Protein AF-A3LWC8-F1 (afdb_monomer)

Nearest PDB structures (foldseek):
  5kqa-assembly1_A  TM=9.926E-01  e=2.404E-11  Polygonaceae
  5gtx-assembly2_B  TM=9.974E-01  e=7.438E-11  Polygonaceae
  3h8q-assembly2_B  TM=9.756E-01  e=4.993E-11  Homo sapiens
  2ht9-assembly1_B  TM=9.875E-01  e=1.184E-10  Homo sapiens
  2fls-assembly1_A  TM=9.882E-01  e=2.302E-10  Homo sapiens

Organism: Scheffersomyces stipitis (strain ATCC 58785 / CBS 6054 / NBRC 10063 / NRRL Y-11545) (NCBI:txid322104)

Mean predicted aligned error: 2.14 Å

pLDDT: mean 97.08, std 4.41, range [61.75, 98.75]

Foldseek 3Di:
DWQKEWEAAPPDVQSVLVVVVCVVVVHDYHYHHLVPDPCSVVVLVVLCVVPVDSDPGFMDGNNDTQGTSVSQVVCVVVVNVVVSRD

Radius of gyration: 12.16 Å; Cα contacts (8 Å, |Δi|>4): 127; chains: 1; bounding box: 28×24×27 Å

InterPro domains:
  IPR002109 Glutaredoxin [PF00462] (4-66)
  IPR011767 Glutaredoxin active site [PS00195] (6-21)
  IPR011899 Glutaredo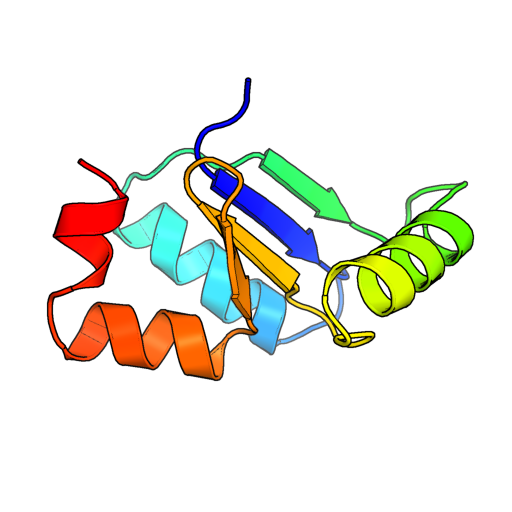xin, eukaryotic/virial [TIGR02180] (4-84)
  IPR014025 Glutaredoxin subgroup [PR00160] (4-22)
  IPR014025 Glutaredoxin subgroup [PR00160] (49-62)
  IPR014025 Glutaredoxin subgroup [PR00160] (63-76)
  IPR036249 Thioredoxin-like superfamily [SSF52833] (2-85)

Solvent-accessible surface area (backbone atoms only — not comparable to full-atom values): 4808 Å² total; per-residue (Å²): 133,74,54,27,39,39,37,28,36,90,87,39,67,53,25,51,54,47,51,51,51,34,57,74,68,71,47,80,63,49,78,43,49,34,78,81,38,95,58,18,68,61,49,41,49,51,38,25,74,75,70,72,47,64,60,68,22,38,33,30,46,73,84,40,80,63,44,38,42,69,49,51,52,51,30,48,78,68,59,53,40,59,70,68,72,100

Structure (mmCIF, N/CA/C/O backbone):
data_AF-A3LWC8-F1
#
_entry.id   AF-A3LWC8-F1
#
loop_
_atom_site.group_PDB
_atom_site.id
_atom_site.type_symbol
_atom_site.label_atom_id
_atom_site.label_alt_id
_atom_site.label_comp_id
_atom_site.label_asym_id
_atom_site.label_entity_id
_atom_site.label_seq_id
_atom_site.pdbx_PDB_ins_code
_atom_site.Cartn_x
_atom_site.Cartn_y
_atom_site.Cartn_z
_atom_site.occupancy
_atom_site.B_iso_or_equiv
_atom_site.auth_seq_id
_atom_site.auth_comp_id
_atom_site.auth_asym_id
_atom_site.auth_atom_id
_atom_site.pdbx_PDB_model_num
ATOM 1 N N . THR A 1 1 ? 1.028 -14.480 11.765 1.00 61.75 1 THR A N 1
ATOM 2 C CA . THR A 1 1 ? 0.557 -13.946 10.472 1.00 61.75 1 THR A CA 1
ATOM 3 C C . THR A 1 1 ? 0.560 -12.440 10.561 1.00 61.75 1 THR A C 1
ATOM 5 O O . THR A 1 1 ? 0.113 -11.928 11.578 1.00 61.75 1 THR A O 1
ATOM 8 N N . ASP A 1 2 ? 1.111 -11.748 9.567 1.00 85.38 2 ASP A N 1
ATOM 9 C CA . ASP A 1 2 ? 1.234 -10.285 9.581 1.00 85.38 2 ASP A CA 1
ATOM 10 C C . ASP A 1 2 ? -0.149 -9.613 9.483 1.00 85.38 2 ASP A C 1
ATOM 12 O O . ASP A 1 2 ? -0.948 -9.975 8.617 1.00 85.38 2 ASP A O 1
ATOM 16 N N . LYS A 1 3 ? -0.443 -8.642 10.365 1.00 94.31 3 LYS A N 1
ATOM 17 C CA . LYS A 1 3 ? -1.743 -7.940 10.395 1.00 94.31 3 LYS A CA 1
ATOM 18 C C . LYS A 1 3 ? -1.945 -7.061 9.166 1.00 94.31 3 LYS A C 1
ATOM 20 O O . LYS A 1 3 ? -3.011 -7.085 8.558 1.00 94.31 3 LYS A O 1
ATOM 25 N N . VAL A 1 4 ? -0.919 -6.295 8.807 1.00 98.12 4 VAL A N 1
ATOM 26 C CA . VAL A 1 4 ? -0.906 -5.411 7.640 1.00 98.12 4 VAL A CA 1
ATOM 27 C C . VAL A 1 4 ? 0.251 -5.818 6.742 1.00 98.12 4 VAL A C 1
ATOM 29 O O . VAL A 1 4 ? 1.376 -5.981 7.216 1.00 98.12 4 VAL A O 1
ATOM 32 N N . VAL A 1 5 ? -0.016 -5.963 5.446 1.00 98.44 5 VAL A N 1
ATOM 33 C CA . VAL A 1 5 ? 1.005 -6.226 4.427 1.00 98.44 5 VAL A CA 1
ATOM 34 C C . VAL A 1 5 ? 0.868 -5.199 3.312 1.00 98.44 5 VAL A C 1
ATOM 36 O O . VAL A 1 5 ? -0.225 -4.982 2.790 1.00 98.44 5 VAL A O 1
ATOM 39 N N . VAL A 1 6 ? 1.983 -4.577 2.942 1.00 98.69 6 VAL A N 1
ATOM 40 C CA . VAL A 1 6 ? 2.071 -3.590 1.866 1.00 98.69 6 VAL A CA 1
ATOM 41 C C . VAL A 1 6 ? 3.055 -4.096 0.822 1.00 98.69 6 VAL A C 1
ATOM 43 O O . VAL A 1 6 ? 4.263 -4.140 1.060 1.00 98.69 6 VAL A O 1
ATOM 46 N N . TYR A 1 7 ? 2.542 -4.443 -0.355 1.00 98.69 7 TYR A N 1
ATOM 47 C CA . TYR A 1 7 ? 3.371 -4.668 -1.535 1.00 98.69 7 TYR A CA 1
ATOM 48 C C . TYR A 1 7 ? 3.606 -3.334 -2.237 1.00 98.69 7 TYR A C 1
ATOM 50 O O . TYR A 1 7 ? 2.662 -2.601 -2.536 1.00 98.69 7 TYR A O 1
ATOM 58 N N . SER A 1 8 ? 4.871 -3.006 -2.468 1.00 98.75 8 SER A N 1
ATOM 59 C CA . SER A 1 8 ? 5.345 -1.664 -2.798 1.00 98.75 8 SER A CA 1
ATOM 60 C C . SER A 1 8 ? 6.407 -1.714 -3.897 1.00 98.75 8 SER A C 1
ATOM 62 O O . SER A 1 8 ? 6.861 -2.789 -4.292 1.00 98.75 8 SER A O 1
ATOM 64 N N . LYS A 1 9 ? 6.778 -0.540 -4.414 1.00 98.69 9 LYS A N 1
ATOM 65 C CA . LYS A 1 9 ? 8.056 -0.332 -5.100 1.00 98.69 9 LYS A CA 1
ATOM 66 C C . LYS A 1 9 ? 8.752 0.898 -4.531 1.00 98.69 9 LYS A C 1
ATOM 68 O O . LYS A 1 9 ? 8.069 1.881 -4.224 1.00 98.69 9 LYS A O 1
ATOM 73 N N . THR A 1 10 ? 10.080 0.872 -4.438 1.00 98.44 10 THR A N 1
ATOM 74 C CA . THR A 1 10 ? 10.861 1.923 -3.756 1.00 98.44 10 THR A CA 1
ATOM 75 C C . THR A 1 10 ? 10.652 3.313 -4.362 1.00 98.44 10 THR A C 1
ATOM 77 O O . THR A 1 10 ? 10.558 4.298 -3.634 1.00 98.44 10 THR A O 1
ATOM 80 N N . TYR A 1 11 ? 10.487 3.393 -5.684 1.00 97.88 11 TYR A N 1
ATOM 81 C CA . TYR A 1 11 ? 10.303 4.643 -6.425 1.00 97.88 11 TYR A CA 1
ATOM 82 C C . TYR A 1 11 ? 8.848 5.138 -6.495 1.00 97.88 11 TYR A C 1
ATOM 84 O O . TYR A 1 11 ? 8.587 6.197 -7.065 1.00 97.88 11 TYR A O 1
ATOM 92 N N . CYS A 1 12 ? 7.869 4.374 -5.994 1.00 98.19 12 CYS A N 1
ATOM 93 C CA . CYS A 1 12 ? 6.458 4.698 -6.198 1.00 98.19 12 CYS A CA 1
ATOM 94 C C . CYS A 1 12 ? 5.956 5.729 -5.165 1.00 98.19 12 CYS A C 1
ATOM 96 O O . CYS A 1 12 ? 5.865 5.403 -3.977 1.00 98.19 12 CYS A O 1
ATOM 98 N N . PRO A 1 13 ? 5.518 6.932 -5.588 1.00 98.25 13 PRO A N 1
ATOM 99 C CA . PRO A 1 13 ? 5.072 7.972 -4.659 1.00 98.25 13 PRO A CA 1
ATOM 100 C C . PRO A 1 13 ? 3.819 7.565 -3.869 1.00 98.25 13 PRO A C 1
ATOM 102 O O . PRO A 1 13 ? 3.718 7.851 -2.678 1.00 98.25 13 PRO A O 1
ATOM 105 N N . TYR A 1 14 ? 2.895 6.819 -4.482 1.00 98.69 14 TYR A N 1
ATOM 106 C CA . TYR A 1 14 ? 1.707 6.307 -3.791 1.00 98.69 14 TYR A CA 1
ATOM 107 C C . TYR A 1 14 ? 2.054 5.277 -2.710 1.00 98.69 14 TYR A C 1
ATOM 109 O O . TYR A 1 14 ? 1.375 5.203 -1.686 1.00 98.69 14 TYR A O 1
ATOM 117 N N . CYS A 1 15 ? 3.128 4.504 -2.906 1.00 98.50 15 CYS A N 1
ATOM 118 C CA . CYS A 1 15 ? 3.628 3.595 -1.878 1.00 98.50 15 CYS A CA 1
ATOM 119 C C . CYS A 1 15 ? 4.201 4.380 -0.697 1.00 98.50 15 CYS A C 1
ATOM 121 O O . CYS A 1 15 ? 3.925 4.030 0.447 1.00 98.50 15 CYS A O 1
ATOM 123 N N . THR A 1 16 ? 4.936 5.465 -0.957 1.00 98.69 16 THR A N 1
ATOM 124 C CA . THR A 1 16 ? 5.424 6.373 0.092 1.00 98.69 16 THR A CA 1
ATOM 125 C C . THR A 1 16 ? 4.270 6.953 0.907 1.00 98.69 16 THR A C 1
ATOM 127 O O . THR A 1 16 ? 4.295 6.871 2.131 1.00 98.69 16 THR A O 1
ATOM 130 N N . SER A 1 17 ? 3.208 7.445 0.262 1.00 98.56 17 SER A N 1
ATOM 131 C CA . SER A 1 17 ? 2.017 7.939 0.972 1.00 98.56 17 SER A CA 1
ATOM 132 C C . SER A 1 17 ? 1.342 6.865 1.832 1.00 98.56 17 SER A C 1
ATOM 134 O O . SER A 1 17 ? 0.940 7.148 2.958 1.00 98.56 17 SER A O 1
ATOM 136 N N . THR A 1 18 ? 1.252 5.626 1.340 1.00 98.69 18 THR A N 1
ATOM 137 C CA . THR A 1 18 ? 0.705 4.489 2.100 1.00 98.69 18 THR A CA 1
ATOM 138 C C . THR A 1 18 ? 1.560 4.147 3.326 1.00 98.69 18 THR A C 1
ATOM 140 O O . THR A 1 18 ? 1.017 3.960 4.413 1.00 98.69 18 THR A O 1
ATOM 143 N N . LYS A 1 19 ? 2.892 4.117 3.185 1.00 98.56 19 LYS A N 1
ATOM 144 C CA . LYS A 1 19 ? 3.820 3.888 4.309 1.00 98.56 19 LYS A CA 1
ATOM 145 C C . LYS A 1 19 ? 3.694 4.990 5.357 1.00 98.56 19 LYS A C 1
ATOM 147 O O . LYS A 1 19 ? 3.536 4.686 6.534 1.00 98.56 19 LYS A O 1
ATOM 152 N N . ASN A 1 20 ? 3.692 6.249 4.919 1.00 98.56 20 ASN A N 1
ATOM 153 C CA . ASN A 1 20 ? 3.570 7.405 5.805 1.00 98.56 20 ASN A CA 1
ATOM 154 C C . ASN A 1 20 ? 2.253 7.389 6.585 1.00 98.56 20 ASN A C 1
ATOM 156 O O . ASN A 1 20 ? 2.246 7.745 7.759 1.00 98.56 20 ASN A O 1
ATOM 160 N N . LEU A 1 21 ? 1.150 6.953 5.964 1.00 98.31 21 LEU A N 1
ATOM 161 C CA . LEU A 1 21 ? -0.124 6.806 6.663 1.00 98.31 21 LEU A CA 1
ATOM 162 C C . LEU A 1 21 ? -0.011 5.797 7.815 1.00 98.31 21 LEU A C 1
ATOM 164 O O . LEU A 1 21 ? -0.345 6.138 8.945 1.00 98.31 21 LEU A O 1
ATOM 168 N N . PHE A 1 22 ? 0.488 4.583 7.565 1.00 98.25 22 PHE A N 1
ATOM 169 C CA . PHE A 1 22 ? 0.627 3.585 8.633 1.00 98.25 22 PHE A CA 1
ATOM 170 C C . PHE A 1 22 ? 1.633 4.007 9.708 1.00 98.25 22 PHE A C 1
ATOM 172 O O . PHE A 1 22 ? 1.350 3.848 10.893 1.00 98.25 22 PHE A O 1
ATOM 179 N N . GLN A 1 23 ? 2.755 4.615 9.316 1.00 97.75 23 GLN A N 1
ATOM 180 C CA . GLN A 1 23 ? 3.730 5.176 10.255 1.00 97.75 23 GLN A CA 1
ATOM 181 C C . GLN A 1 23 ? 3.115 6.276 11.129 1.00 97.75 23 GLN A C 1
ATOM 183 O O . GLN A 1 23 ? 3.292 6.258 12.343 1.00 97.75 23 GLN A O 1
ATOM 188 N N . GLY A 1 24 ? 2.342 7.194 10.541 1.00 97.50 24 GLY A N 1
ATOM 189 C CA . GLY A 1 24 ? 1.641 8.254 11.270 1.00 97.50 24 GLY A CA 1
ATOM 190 C C . GLY A 1 24 ? 0.559 7.731 12.219 1.00 97.50 24 GLY A C 1
ATOM 191 O O . GLY A 1 24 ? 0.268 8.366 13.228 1.00 97.50 24 GLY A O 1
ATOM 192 N N . LEU A 1 25 ? -0.004 6.555 11.930 1.00 95.94 25 LEU A N 1
ATOM 193 C CA . LEU A 1 25 ? -0.931 5.846 12.814 1.00 95.94 25 LEU A CA 1
ATOM 194 C C . LEU A 1 25 ? -0.222 4.994 13.882 1.00 95.94 25 LEU A C 1
ATOM 196 O O . LEU A 1 25 ? -0.901 4.414 14.727 1.00 95.94 25 LEU A O 1
ATOM 200 N N . GLY A 1 26 ? 1.111 4.878 13.843 1.00 96.25 26 GLY A N 1
ATOM 201 C CA . GLY A 1 26 ? 1.865 3.959 14.703 1.00 96.25 26 GLY A CA 1
ATOM 202 C C . GLY A 1 26 ? 1.549 2.482 14.441 1.00 96.25 26 GLY A C 1
ATOM 203 O O . GLY A 1 26 ? 1.758 1.642 15.312 1.00 96.25 26 GLY A O 1
ATOM 204 N N . GLN A 1 27 ? 1.013 2.157 13.263 1.00 96.06 27 GLN A N 1
ATOM 205 C CA . GLN A 1 27 ? 0.630 0.800 12.894 1.00 96.06 27 GLN A CA 1
ATOM 206 C C . GLN A 1 27 ? 1.820 0.074 12.267 1.00 96.06 27 GLN A C 1
ATOM 208 O O . GLN A 1 27 ? 2.314 0.474 11.213 1.00 96.06 27 GLN A O 1
ATOM 213 N N . GLU A 1 28 ? 2.234 -1.041 12.865 1.00 96.50 28 GLU A N 1
ATOM 214 C CA . GLU A 1 28 ? 3.220 -1.933 12.256 1.00 96.50 28 GLU A CA 1
ATOM 215 C C . GLU A 1 28 ? 2.654 -2.604 10.999 1.00 96.50 28 GLU A C 1
ATOM 217 O O . GLU A 1 28 ? 1.491 -3.024 10.962 1.00 96.50 28 GLU A O 1
ATOM 222 N N . PHE A 1 29 ? 3.491 -2.727 9.971 1.00 97.94 29 PHE A N 1
ATOM 223 C CA . PHE A 1 29 ? 3.156 -3.404 8.726 1.00 97.94 29 PHE A CA 1
ATOM 224 C C . PHE A 1 29 ? 4.374 -4.117 8.153 1.00 97.94 29 PHE A C 1
ATOM 226 O O . PHE A 1 29 ? 5.509 -3.650 8.256 1.00 97.94 29 PHE A O 1
ATOM 233 N N . LYS A 1 30 ? 4.122 -5.234 7.477 1.00 98.25 30 LYS A N 1
ATOM 234 C CA . LYS A 1 30 ? 5.123 -5.893 6.650 1.00 98.25 30 LYS A CA 1
ATOM 235 C C . LYS A 1 30 ? 5.209 -5.204 5.300 1.00 98.25 30 LYS A C 1
ATOM 237 O O . LYS A 1 30 ? 4.204 -5.051 4.609 1.00 98.25 30 LYS A O 1
ATOM 242 N N . LEU A 1 31 ? 6.419 -4.836 4.909 1.00 98.25 31 LEU A N 1
ATOM 243 C CA . LEU A 1 31 ? 6.707 -4.199 3.632 1.00 98.25 31 LEU A CA 1
ATOM 244 C C . LEU A 1 31 ? 7.400 -5.186 2.690 1.00 98.25 31 LEU A C 1
ATOM 246 O O . LEU A 1 31 ? 8.366 -5.840 3.076 1.00 98.25 31 LEU A O 1
ATOM 250 N N . VAL A 1 32 ? 6.922 -5.273 1.450 1.00 98.31 32 VAL A N 1
ATOM 251 C CA . VAL A 1 32 ? 7.538 -6.080 0.390 1.00 98.31 32 VAL A CA 1
ATOM 252 C C . VAL A 1 32 ? 7.794 -5.188 -0.822 1.00 98.31 32 VAL A C 1
ATOM 254 O O . VAL A 1 32 ? 6.860 -4.814 -1.529 1.00 98.31 32 VAL A O 1
ATOM 257 N N . GLU A 1 33 ? 9.058 -4.839 -1.062 1.00 98.62 33 GLU A N 1
ATOM 258 C CA . GLU A 1 33 ? 9.474 -4.012 -2.203 1.00 98.62 33 GLU A CA 1
ATOM 259 C C . GLU A 1 33 ? 9.721 -4.885 -3.438 1.00 98.62 33 GLU A C 1
ATOM 261 O O . GLU A 1 33 ? 10.718 -5.599 -3.527 1.00 98.62 33 GLU A O 1
ATOM 266 N N . LEU A 1 34 ? 8.789 -4.855 -4.390 1.00 98.56 34 LEU A N 1
ATOM 267 C CA . LEU A 1 34 ? 8.785 -5.744 -5.554 1.00 98.56 34 LEU A CA 1
ATOM 268 C C . LEU A 1 34 ? 9.882 -5.421 -6.572 1.00 98.56 34 LEU A C 1
ATOM 270 O O . LEU A 1 34 ? 10.249 -6.278 -7.360 1.00 98.56 34 LEU A O 1
ATOM 274 N N . ASP A 1 35 ? 10.382 -4.192 -6.608 1.00 98.38 35 ASP A N 1
ATOM 275 C CA . ASP A 1 35 ? 11.415 -3.765 -7.554 1.00 98.38 35 ASP A CA 1
ATOM 276 C C . ASP A 1 35 ? 12.825 -4.238 -7.179 1.00 98.38 35 ASP A C 1
ATOM 278 O O . ASP A 1 35 ? 13.671 -4.349 -8.060 1.00 98.38 35 ASP A O 1
ATOM 282 N N . ILE A 1 36 ? 13.064 -4.554 -5.904 1.00 98.06 36 ILE A N 1
ATOM 283 C CA . ILE A 1 36 ? 14.359 -5.054 -5.407 1.00 98.06 36 ILE A CA 1
ATOM 284 C C . ILE A 1 36 ? 14.296 -6.508 -4.918 1.00 98.06 36 ILE A C 1
ATOM 286 O O . ILE A 1 36 ? 15.308 -7.077 -4.515 1.00 98.06 36 ILE A O 1
ATOM 290 N N . ASN A 1 37 ? 13.112 -7.120 -4.933 1.00 97.25 37 ASN A N 1
ATOM 291 C CA . ASN A 1 37 ? 12.930 -8.526 -4.597 1.00 97.25 37 ASN A CA 1
ATOM 292 C C . ASN A 1 37 ? 13.205 -9.400 -5.829 1.00 97.25 37 ASN A C 1
ATOM 294 O O . ASN A 1 37 ? 12.626 -9.166 -6.889 1.00 97.25 37 ASN A O 1
ATOM 298 N N . SER A 1 38 ? 14.028 -10.444 -5.681 1.00 97.88 38 SER A N 1
ATOM 299 C CA . SER A 1 38 ? 14.358 -11.366 -6.779 1.00 97.88 38 SER A CA 1
ATOM 300 C C . SER A 1 38 ? 13.132 -12.051 -7.389 1.00 97.88 38 SER A C 1
ATOM 302 O O . SER A 1 38 ? 13.131 -12.320 -8.582 1.00 97.88 38 SER A O 1
ATOM 304 N N . ASN A 1 39 ? 12.083 -12.279 -6.591 1.00 97.81 39 ASN A N 1
ATOM 305 C CA . ASN A 1 39 ? 10.815 -12.879 -7.018 1.00 97.81 39 ASN A CA 1
ATOM 306 C C . ASN A 1 39 ? 9.718 -11.822 -7.247 1.00 97.81 39 ASN A C 1
ATOM 308 O O . ASN A 1 39 ? 8.524 -12.127 -7.254 1.00 97.81 39 ASN A O 1
ATOM 312 N N . GLY A 1 40 ? 10.086 -10.541 -7.339 1.00 98.00 40 GLY A N 1
ATOM 313 C CA . GLY A 1 40 ? 9.131 -9.437 -7.351 1.00 98.00 40 GLY A CA 1
ATOM 314 C C . GLY A 1 40 ? 8.151 -9.483 -8.521 1.00 98.00 40 GLY A C 1
ATOM 315 O O . GLY A 1 40 ? 6.978 -9.147 -8.354 1.00 98.00 40 GLY A O 1
ATOM 316 N N . SER A 1 41 ? 8.599 -9.956 -9.686 1.00 98.06 41 SER A N 1
ATOM 317 C CA . SER A 1 41 ? 7.754 -10.104 -10.877 1.00 98.06 41 SER A CA 1
ATOM 318 C C . SER A 1 41 ? 6.738 -11.237 -10.724 1.00 98.06 41 SER A C 1
ATOM 320 O O . SER A 1 41 ? 5.566 -11.059 -11.062 1.00 98.06 41 SER A O 1
ATOM 322 N N . GLU A 1 42 ? 7.151 -12.383 -10.176 1.00 98.44 42 GLU A N 1
ATOM 323 C CA . GLU A 1 42 ? 6.267 -13.509 -9.875 1.00 98.44 42 GLU A CA 1
ATOM 324 C C . GLU A 1 42 ? 5.234 -13.125 -8.817 1.00 98.44 42 GLU A C 1
ATOM 326 O O . GLU A 1 42 ? 4.048 -13.406 -8.991 1.00 98.44 42 GLU A O 1
ATOM 331 N N . ILE A 1 43 ? 5.660 -12.426 -7.760 1.00 98.38 43 ILE A N 1
ATOM 332 C CA . ILE A 1 43 ? 4.758 -11.912 -6.726 1.00 98.38 43 ILE A CA 1
ATOM 333 C C . ILE A 1 43 ? 3.762 -10.927 -7.345 1.00 98.38 43 ILE A C 1
ATOM 335 O O . ILE A 1 43 ? 2.564 -11.044 -7.103 1.00 98.38 43 ILE A O 1
ATOM 339 N N . GLN A 1 44 ? 4.216 -9.986 -8.183 1.00 98.44 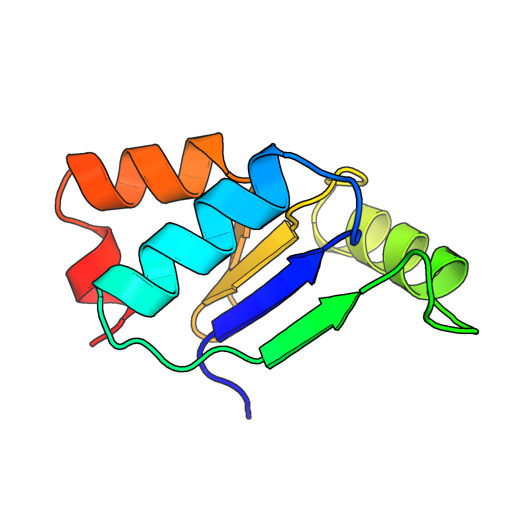44 GLN A N 1
ATOM 340 C CA . GL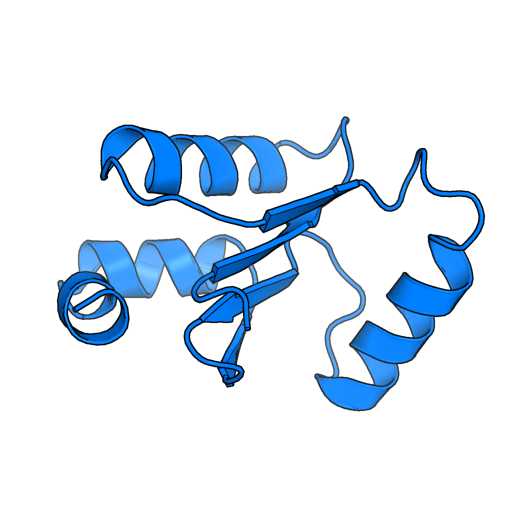N A 1 44 ? 3.332 -9.017 -8.841 1.00 98.44 44 GLN A CA 1
ATOM 341 C C . GLN A 1 44 ? 2.279 -9.702 -9.726 1.00 98.44 44 GLN A C 1
ATOM 343 O O . GLN A 1 44 ? 1.129 -9.260 -9.766 1.00 98.44 44 GLN A O 1
ATOM 348 N N . ARG A 1 45 ? 2.651 -10.789 -10.414 1.00 98.44 45 ARG A N 1
ATOM 349 C CA . ARG A 1 45 ? 1.710 -11.616 -11.181 1.00 98.44 45 ARG A CA 1
ATOM 350 C C . ARG A 1 45 ? 0.717 -12.333 -10.264 1.00 98.44 45 ARG A C 1
ATOM 352 O O . ARG A 1 45 ? -0.481 -12.240 -10.504 1.00 98.44 45 ARG A O 1
ATOM 359 N N . GLY A 1 46 ? 1.188 -12.968 -9.192 1.00 98.31 46 GLY A N 1
ATOM 360 C CA . GLY A 1 46 ? 0.316 -13.638 -8.223 1.00 98.31 46 GLY A CA 1
ATOM 361 C C . GLY A 1 46 ? -0.671 -12.681 -7.545 1.00 98.31 46 GLY A C 1
ATOM 362 O O . GLY A 1 46 ? -1.830 -13.027 -7.346 1.00 98.31 46 GLY A O 1
ATOM 363 N N . LEU A 1 47 ? -0.256 -11.443 -7.257 1.00 98.31 47 LEU A N 1
ATOM 364 C CA . LEU A 1 47 ? -1.147 -10.391 -6.757 1.00 98.31 47 LEU A CA 1
ATOM 365 C C . LEU A 1 47 ? -2.246 -10.044 -7.766 1.00 98.31 47 LEU A C 1
ATOM 367 O O . LEU A 1 47 ? -3.409 -9.942 -7.384 1.00 98.31 47 LEU A O 1
ATOM 371 N N . GLN A 1 48 ? -1.896 -9.913 -9.048 1.00 98.31 48 GLN A N 1
ATOM 372 C CA . GLN A 1 48 ? -2.877 -9.684 -10.107 1.00 98.31 48 GLN A CA 1
ATOM 373 C C . GLN A 1 48 ? -3.893 -10.833 -10.197 1.00 98.31 48 GLN A C 1
ATOM 375 O O . GLN A 1 48 ? -5.080 -10.569 -10.355 1.00 98.31 48 GLN A O 1
ATOM 380 N N . GLU A 1 49 ? -3.450 -12.084 -10.080 1.00 98.38 49 GLU A N 1
ATOM 381 C CA . GLU A 1 49 ? -4.330 -13.261 -10.102 1.00 98.38 49 GLU A CA 1
ATOM 382 C C . GLU A 1 49 ? -5.236 -13.330 -8.864 1.00 98.38 49 GLU A C 1
ATOM 384 O O . GLU A 1 49 ? -6.427 -13.608 -8.983 1.00 98.38 49 GLU A O 1
ATOM 389 N N . LEU A 1 50 ? -4.691 -13.034 -7.681 1.00 97.44 50 LEU A N 1
ATOM 390 C CA . LEU A 1 50 ? -5.415 -13.112 -6.413 1.00 97.44 50 LEU A CA 1
ATOM 391 C C . LEU A 1 50 ? -6.430 -11.979 -6.234 1.00 97.44 50 LEU A C 1
ATOM 393 O O . LEU A 1 50 ? -7.498 -12.193 -5.663 1.00 97.44 50 LEU A O 1
ATOM 397 N N . THR A 1 51 ? -6.081 -10.761 -6.654 1.00 97.62 51 THR A N 1
ATOM 398 C CA . THR A 1 51 ? -6.852 -9.557 -6.307 1.00 97.62 51 THR A CA 1
ATOM 399 C C . THR A 1 51 ? -7.410 -8.801 -7.504 1.00 97.62 51 THR A C 1
ATOM 401 O O . THR A 1 51 ? -8.178 -7.858 -7.322 1.00 97.62 51 THR A O 1
ATOM 404 N N . GLY A 1 52 ? -7.003 -9.161 -8.722 1.00 98.19 52 GLY A N 1
ATOM 405 C CA . GLY A 1 52 ? -7.259 -8.374 -9.929 1.00 98.19 52 GLY A CA 1
ATOM 406 C C . GLY A 1 52 ? -6.383 -7.120 -10.050 1.00 98.19 52 GLY A C 1
ATOM 407 O O . GLY A 1 52 ? -6.402 -6.466 -11.092 1.00 98.19 52 GLY A O 1
ATOM 408 N N . GLN A 1 53 ? -5.582 -6.776 -9.033 1.00 97.94 53 GLN A N 1
ATOM 409 C CA . GLN A 1 53 ? -4.768 -5.562 -9.012 1.00 97.94 53 GLN A CA 1
ATOM 410 C C . GLN A 1 53 ? -3.287 -5.868 -9.254 1.00 97.94 53 GLN A C 1
ATOM 412 O O . GLN A 1 53 ? -2.586 -6.421 -8.407 1.00 97.94 53 GLN A O 1
ATOM 417 N N . ARG A 1 54 ? -2.773 -5.407 -10.398 1.00 95.81 54 ARG A N 1
ATOM 418 C CA . ARG A 1 54 ? -1.342 -5.491 -10.738 1.00 95.81 54 ARG A CA 1
ATOM 419 C C . ARG A 1 54 ? -0.514 -4.331 -10.167 1.00 95.81 54 ARG A C 1
ATOM 421 O O . ARG A 1 54 ? 0.708 -4.432 -10.068 1.00 95.81 54 ARG A O 1
ATOM 428 N N . THR A 1 55 ? -1.137 -3.195 -9.873 1.00 98.06 55 THR A N 1
ATOM 429 C CA . THR A 1 55 ? -0.452 -1.957 -9.475 1.00 98.06 55 THR A CA 1
ATOM 430 C C . THR A 1 55 ? -0.044 -1.966 -8.004 1.00 98.06 55 THR A C 1
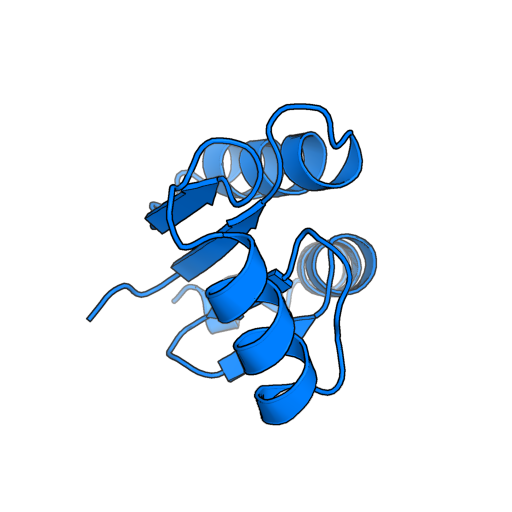ATOM 432 O O . THR A 1 55 ? -0.674 -2.617 -7.172 1.00 98.06 55 THR A O 1
ATOM 435 N N . VAL A 1 56 ? 1.009 -1.207 -7.688 1.00 98.50 56 VAL A N 1
ATOM 436 C CA . VAL A 1 56 ? 1.423 -0.910 -6.311 1.00 98.50 56 VAL A CA 1
ATOM 437 C C . VAL A 1 56 ? 0.988 0.513 -5.914 1.00 98.50 56 VAL A C 1
ATOM 439 O O . VAL A 1 56 ? 0.955 1.389 -6.782 1.00 98.50 56 VAL A O 1
ATOM 442 N N . PRO A 1 57 ? 0.705 0.780 -4.627 1.00 98.69 57 PRO A N 1
ATOM 443 C CA . PRO A 1 57 ? 0.720 -0.185 -3.529 1.00 98.69 57 PRO A CA 1
ATOM 444 C C . PRO A 1 57 ? -0.442 -1.178 -3.634 1.00 98.69 57 PRO A C 1
ATOM 446 O O . PRO A 1 57 ? -1.501 -0.823 -4.135 1.00 98.69 57 PRO A O 1
ATOM 449 N N . ASN A 1 58 ? -0.231 -2.410 -3.178 1.00 98.62 58 ASN A N 1
ATOM 450 C CA . ASN A 1 58 ? -1.278 -3.423 -3.035 1.00 98.62 58 ASN A CA 1
ATOM 451 C C . ASN A 1 58 ? -1.322 -3.827 -1.552 1.00 98.62 58 ASN A C 1
ATOM 453 O O . ASN A 1 58 ? -0.334 -4.335 -1.012 1.00 98.62 58 ASN A O 1
ATOM 457 N N . VAL A 1 59 ? -2.412 -3.463 -0.871 1.00 98.69 59 VAL A N 1
ATOM 458 C CA . VAL A 1 59 ? -2.508 -3.443 0.596 1.00 98.69 59 VAL A CA 1
ATOM 459 C C . VAL A 1 59 ? -3.456 -4.528 1.090 1.00 98.69 59 VAL A C 1
ATOM 461 O O . VAL A 1 59 ? -4.576 -4.670 0.597 1.00 98.69 59 VAL A O 1
ATOM 464 N N . PHE A 1 60 ? -3.027 -5.248 2.124 1.00 98.50 60 PHE A N 1
ATOM 465 C CA . PHE A 1 60 ? -3.834 -6.234 2.832 1.00 98.50 60 PHE A CA 1
ATOM 466 C C . PHE A 1 60 ? -3.898 -5.910 4.322 1.00 98.50 60 PHE A C 1
ATOM 468 O O . PHE A 1 60 ? -2.886 -5.545 4.922 1.00 98.50 60 PHE A O 1
ATOM 475 N N . ILE A 1 61 ? -5.075 -6.095 4.923 1.00 98.12 61 ILE A N 1
ATOM 476 C CA . ILE A 1 61 ? -5.300 -5.989 6.371 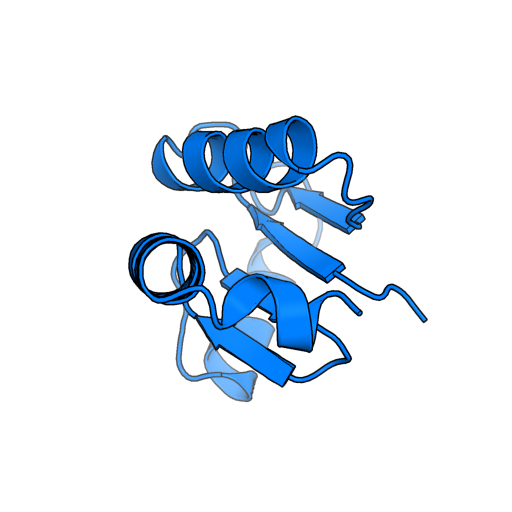1.00 98.12 61 ILE A CA 1
ATOM 477 C C . ILE A 1 61 ? -6.079 -7.224 6.825 1.00 98.12 61 ILE A C 1
ATOM 479 O O . ILE A 1 61 ? -7.123 -7.536 6.255 1.00 98.12 61 ILE A O 1
ATOM 483 N N . ASN A 1 62 ? -5.576 -7.945 7.830 1.00 95.94 62 ASN A N 1
ATOM 484 C CA . ASN A 1 62 ? -6.139 -9.211 8.319 1.00 95.94 62 ASN A CA 1
ATOM 485 C C . ASN A 1 62 ? -6.394 -10.228 7.186 1.00 95.94 62 ASN A C 1
ATOM 487 O O . ASN A 1 62 ? -7.428 -10.891 7.144 1.00 95.94 62 ASN A O 1
ATOM 491 N N . GLY A 1 63 ? -5.478 -10.300 6.214 1.00 95.38 63 GLY A N 1
ATOM 492 C CA . GLY A 1 63 ? -5.602 -11.168 5.035 1.00 95.38 63 GLY A CA 1
ATOM 493 C C . GLY A 1 63 ? -6.626 -10.710 3.987 1.00 95.38 63 GLY A C 1
ATOM 494 O O . GLY A 1 63 ? -6.695 -11.305 2.915 1.00 95.38 63 GLY A O 1
ATOM 495 N N . LYS A 1 64 ? -7.389 -9.640 4.238 1.00 96.69 64 LYS A N 1
ATOM 496 C CA . LYS A 1 64 ? -8.330 -9.064 3.273 1.00 96.69 64 LYS A CA 1
ATOM 497 C C . LYS A 1 64 ? -7.632 -8.035 2.389 1.00 96.69 64 LYS A C 1
ATOM 499 O O . LYS A 1 64 ? -6.979 -7.124 2.896 1.00 96.69 64 LYS A O 1
ATOM 504 N N . HIS A 1 65 ? -7.820 -8.156 1.077 1.00 98.25 65 HIS A N 1
ATOM 505 C CA . HIS A 1 65 ? -7.365 -7.158 0.113 1.00 98.25 65 HIS A CA 1
ATOM 506 C C . HIS A 1 65 ? -8.141 -5.846 0.291 1.00 98.25 65 HIS A C 1
ATOM 508 O O . HIS A 1 65 ? -9.375 -5.838 0.292 1.00 98.25 65 HIS A O 1
ATOM 514 N N . ILE A 1 66 ? -7.403 -4.752 0.462 1.00 98.31 66 ILE A N 1
ATOM 515 C CA . ILE A 1 66 ? -7.937 -3.399 0.644 1.00 98.31 66 ILE A CA 1
ATOM 51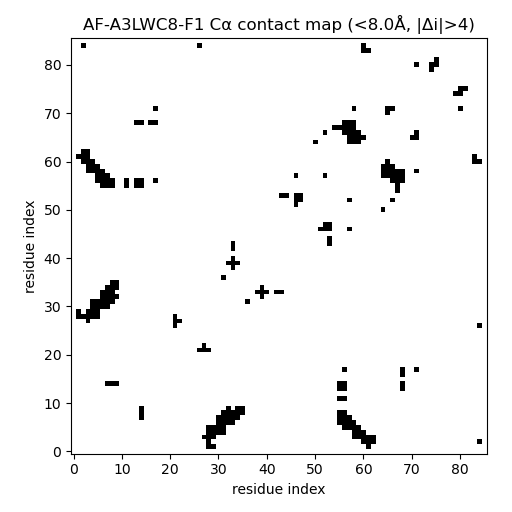6 C C . ILE A 1 66 ? -7.925 -2.614 -0.667 1.00 98.31 66 ILE A C 1
ATOM 518 O O . ILE A 1 66 ? -8.827 -1.812 -0.887 1.00 98.31 66 ILE A O 1
ATOM 522 N N . GLY A 1 67 ? -6.938 -2.862 -1.528 1.00 98.38 67 GLY A N 1
ATOM 523 C CA . GLY A 1 67 ? -6.731 -2.123 -2.769 1.00 98.38 67 GLY A CA 1
ATOM 524 C C . GLY A 1 67 ? -5.435 -1.319 -2.750 1.00 98.38 67 GLY A C 1
ATOM 525 O O . GLY A 1 67 ? -4.424 -1.739 -2.173 1.00 98.38 67 GLY A O 1
ATOM 526 N N . GLY A 1 68 ? -5.463 -0.161 -3.404 1.00 98.56 68 GLY A N 1
ATOM 527 C CA . GLY A 1 68 ? -4.328 0.743 -3.519 1.00 98.56 68 GLY A CA 1
ATOM 528 C C . GLY A 1 68 ? -4.326 1.879 -2.503 1.00 98.56 68 GLY A C 1
ATOM 529 O O . GLY A 1 68 ? -5.041 1.882 -1.501 1.00 98.56 68 GLY A O 1
ATOM 530 N N . ASN A 1 69 ? -3.504 2.894 -2.784 1.00 98.62 69 ASN A N 1
ATOM 531 C CA . ASN A 1 69 ? -3.396 4.069 -1.921 1.00 98.62 69 ASN A CA 1
ATOM 532 C C . ASN A 1 69 ? -4.735 4.812 -1.822 1.00 98.62 69 ASN A C 1
ATOM 534 O O . ASN A 1 69 ? -5.124 5.203 -0.731 1.00 98.62 69 ASN A O 1
ATOM 538 N N . SER A 1 70 ? -5.453 4.992 -2.934 1.00 98.50 70 SER A N 1
ATOM 539 C CA . SER A 1 70 ? -6.735 5.7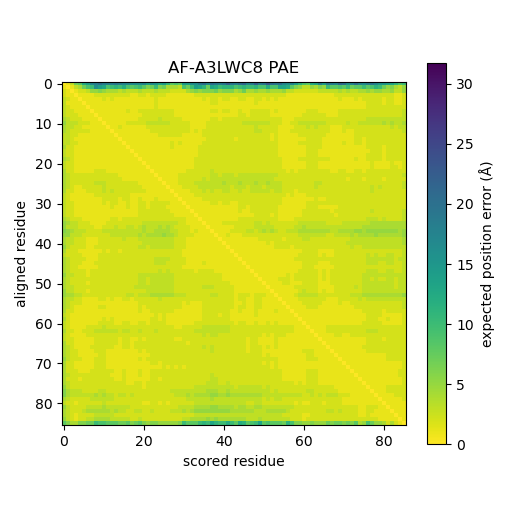09 -2.941 1.00 98.50 70 SER A CA 1
ATOM 540 C C . SER A 1 70 ? -7.778 5.039 -2.043 1.00 98.50 70 SER A C 1
ATOM 542 O O . SER A 1 70 ? -8.426 5.724 -1.253 1.00 98.50 70 SER A O 1
ATOM 544 N N . ASP A 1 71 ? -7.887 3.710 -2.104 1.00 98.56 71 ASP A N 1
ATOM 545 C CA . ASP A 1 71 ? -8.817 2.932 -1.280 1.00 98.56 71 ASP A CA 1
ATOM 546 C C . ASP A 1 71 ? -8.477 3.053 0.208 1.00 98.56 71 ASP A C 1
ATOM 548 O O . ASP A 1 71 ? -9.343 3.312 1.047 1.00 98.56 71 ASP A O 1
ATOM 552 N N . LEU A 1 72 ? -7.187 2.943 0.535 1.00 98.50 72 LEU A N 1
ATOM 553 C CA . LEU A 1 72 ? -6.709 3.075 1.905 1.00 98.50 72 LEU A CA 1
ATOM 554 C C . LEU A 1 72 ? -6.955 4.485 2.468 1.00 98.50 72 LEU A C 1
ATOM 556 O O . LEU A 1 72 ? -7.433 4.624 3.595 1.00 98.50 72 LEU A O 1
ATOM 560 N N . GLN A 1 73 ? -6.675 5.531 1.685 1.00 98.25 73 GLN A N 1
ATOM 561 C CA . GLN A 1 73 ? -6.929 6.917 2.088 1.00 98.25 73 GLN A CA 1
ATOM 562 C C . GLN A 1 73 ? -8.430 7.172 2.279 1.00 98.25 73 GLN A C 1
ATOM 564 O O . GLN A 1 73 ? -8.821 7.814 3.251 1.00 98.25 73 GLN A O 1
ATOM 569 N N . ALA A 1 74 ? -9.292 6.618 1.421 1.00 98.44 74 ALA A N 1
ATOM 570 C CA . ALA A 1 74 ? -10.742 6.718 1.583 1.00 98.44 74 ALA A CA 1
ATOM 571 C C . ALA A 1 74 ? -11.237 6.027 2.871 1.00 98.44 74 ALA A C 1
ATOM 573 O O . ALA A 1 74 ? -12.095 6.560 3.586 1.00 98.44 74 ALA A O 1
ATOM 574 N N . LEU A 1 75 ? -10.675 4.865 3.221 1.00 98.31 75 LEU A N 1
ATOM 575 C CA . LEU A 1 75 ? -10.969 4.191 4.490 1.00 98.31 75 LEU A CA 1
ATOM 576 C C . LEU A 1 75 ? -10.503 5.002 5.702 1.00 98.31 75 LEU A C 1
ATOM 578 O O . LEU A 1 75 ? -11.204 5.030 6.715 1.00 98.31 75 LEU A O 1
ATOM 582 N N . ASN A 1 76 ? -9.350 5.664 5.602 1.00 97.94 76 ASN A N 1
ATOM 583 C CA . ASN A 1 76 ? -8.845 6.530 6.661 1.00 97.94 76 ASN A CA 1
ATOM 584 C C . ASN A 1 76 ? -9.747 7.755 6.859 1.00 97.94 76 ASN A C 1
ATOM 586 O O . ASN A 1 76 ? -10.233 7.992 7.962 1.00 97.94 76 ASN A O 1
ATOM 590 N N . SER A 1 77 ? -10.052 8.475 5.778 1.00 97.56 77 SER A N 1
ATOM 591 C CA . SER A 1 77 ? -10.897 9.676 5.810 1.00 97.56 77 SER A CA 1
ATOM 592 C C . SER A 1 77 ? -12.331 9.393 6.264 1.00 97.56 77 SER A C 1
ATOM 594 O O . SER A 1 77 ? -12.964 10.248 6.872 1.00 97.56 77 SER A O 1
ATOM 596 N N . SER A 1 78 ? -12.849 8.187 6.012 1.00 97.62 78 SER A N 1
ATOM 597 C CA . SER A 1 78 ? -14.167 7.760 6.506 1.00 97.62 78 SER A CA 1
ATOM 598 C C . SER A 1 78 ? -14.155 7.219 7.943 1.00 97.62 78 SER A C 1
ATOM 600 O O . SER A 1 78 ? -15.194 6.780 8.434 1.00 97.62 78 SER A O 1
ATOM 602 N N . GLY A 1 79 ? -12.998 7.187 8.613 1.00 96.50 79 GLY A N 1
ATOM 603 C CA . GLY A 1 79 ? -12.830 6.647 9.968 1.0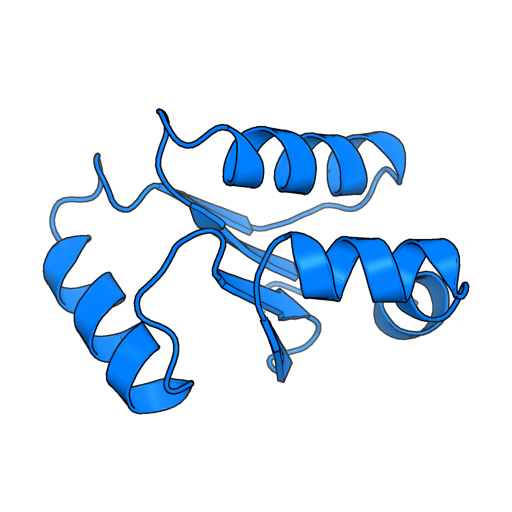0 96.50 79 GLY A CA 1
ATOM 604 C C . GLY A 1 79 ? -12.911 5.118 10.067 1.00 96.50 79 GLY A C 1
ATOM 605 O O . GLY A 1 79 ? -12.696 4.553 11.140 1.00 96.50 79 GLY A O 1
ATOM 606 N N . LYS A 1 80 ? -13.180 4.419 8.958 1.00 97.12 80 LYS A N 1
ATOM 607 C CA . LYS A 1 80 ? -13.359 2.960 8.919 1.00 97.12 80 LYS A CA 1
ATOM 608 C C . LYS A 1 80 ? -12.047 2.197 9.073 1.00 97.12 80 LYS A C 1
ATOM 610 O O . LYS A 1 80 ? -12.060 1.079 9.582 1.00 97.12 80 LYS A O 1
ATOM 615 N N . LEU A 1 81 ? -10.920 2.795 8.676 1.00 97.19 81 LEU A N 1
ATOM 616 C CA . LEU A 1 81 ? -9.605 2.157 8.773 1.00 97.19 81 LEU A CA 1
ATOM 617 C C . LEU A 1 81 ? -9.275 1.741 10.211 1.00 97.19 81 LEU A C 1
ATOM 619 O O . LEU A 1 81 ? -8.793 0.634 10.429 1.00 97.19 81 LEU A O 1
ATOM 623 N N . LYS A 1 82 ? -9.617 2.574 11.202 1.00 94.38 82 LYS A N 1
ATOM 624 C CA . LYS A 1 82 ? -9.364 2.278 12.618 1.00 94.38 82 LYS A CA 1
ATOM 625 C C . LYS A 1 82 ? -10.018 0.969 13.069 1.00 94.38 82 LYS A C 1
ATOM 627 O O . LYS A 1 82 ? -9.399 0.210 13.800 1.00 94.38 82 LYS A O 1
ATOM 632 N N . GLY A 1 83 ? -11.235 0.683 12.604 1.00 94.50 83 GLY A N 1
ATOM 633 C CA . GLY A 1 83 ? -11.931 -0.566 12.927 1.00 94.50 83 GLY A CA 1
ATOM 634 C C . GLY A 1 83 ? -11.296 -1.800 12.284 1.00 94.50 83 GLY A C 1
ATOM 635 O O . GLY A 1 83 ? -11.369 -2.883 12.847 1.00 94.50 83 GLY A O 1
ATOM 636 N N . LEU A 1 84 ? -10.639 -1.641 11.132 1.00 94.69 84 LEU A N 1
ATOM 637 C CA . LEU A 1 84 ? -9.899 -2.727 10.479 1.00 94.69 84 LEU A CA 1
ATOM 638 C C . LEU A 1 84 ? -8.538 -2.985 11.143 1.00 94.69 84 LEU A C 1
ATOM 640 O O . LEU A 1 84 ? -8.024 -4.100 11.075 1.00 94.69 84 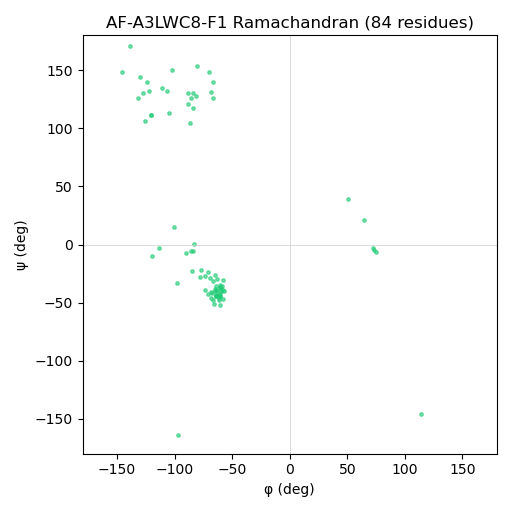LEU A O 1
ATOM 644 N N . LEU A 1 85 ? -7.960 -1.951 11.758 1.00 93.94 85 LEU A N 1
ATOM 645 C CA . LEU A 1 85 ? -6.682 -2.001 12.469 1.00 93.94 85 LEU A CA 1
ATOM 646 C C . LEU A 1 85 ? -6.812 -2.355 13.956 1.00 93.94 85 LEU A C 1
ATOM 648 O O . LEU A 1 85 ? -5.783 -2.564 14.596 1.00 93.94 85 LEU A O 1
ATOM 652 N N . ALA A 1 86 ? -8.030 -2.440 14.497 1.00 85.56 86 ALA A N 1
ATOM 653 C CA . ALA A 1 86 ? -8.298 -2.877 15.870 1.00 85.56 86 ALA A CA 1
ATOM 654 C C . ALA A 1 86 ? -7.947 -4.355 16.077 1.00 85.56 86 ALA A C 1
ATOM 656 O O . ALA A 1 86 ? -8.070 -5.148 15.113 1.00 85.56 86 ALA A O 1
#

Sequence (86 aa):
TDKVVVYSKTYCPYCTSTKNLFQGLGQEFKLVELDINSNGSEIQRGLQELTGQRTVPNVFINGKHIGGNSDLQALNSSGKLKGLLA

Secondary structure (DSSP, 8-state):
--SEEEEE-TT-HHHHHHHHHHHHTT---EEEETTTSTTHHHHHHHHHHHHS--SSPEEEETTEEEESHHHHHHHHHTTHHHHHH-